Protein AF-A0A2H1VDK7-F1 (afdb_monomer_lite)

Foldseek 3Di:
DPPQVPVVVVVVVDPDLCVLCPPCNVPAQQDCLQFPPPQDFPDDDDPVVLVVCVVVVLVNLLSLLLSLVLLLLQLVLLLVVVVVPPNPCDVVNSVVSVVLSVVSVVVSVVSVVVCVVVVHDHDDDDNVNRDRDDNSCVSNSVRNSNSSVSRVVSNVVVVCVVVVD

Radius of gyration: 17.54 Å; chains: 1; bounding box: 39×30×58 Å

Organism: Spodoptera frugiperda (NCBI:txid7108)

Structure (mmCIF, N/CA/C/O backbone):
data_AF-A0A2H1VDK7-F1
#
_entry.id   AF-A0A2H1VDK7-F1
#
loop_
_atom_site.group_PDB
_atom_site.id
_atom_site.type_symbol
_atom_site.label_atom_id
_atom_site.label_alt_id
_atom_site.label_comp_id
_atom_site.label_asym_id
_atom_site.label_entity_id
_atom_site.label_seq_id
_atom_site.pdbx_PDB_ins_code
_atom_site.Cartn_x
_atom_site.Cartn_y
_atom_site.Cartn_z
_atom_site.occupancy
_atom_site.B_iso_or_equiv
_atom_site.auth_seq_id
_atom_site.auth_comp_id
_atom_site.auth_asym_id
_atom_site.auth_atom_id
_atom_site.pdbx_PDB_model_num
ATOM 1 N N . MET A 1 1 ? 20.440 -4.841 -34.357 1.00 32.19 1 MET A N 1
ATOM 2 C CA . MET A 1 1 ? 20.772 -5.422 -33.038 1.00 32.19 1 MET A CA 1
ATOM 3 C C . MET A 1 1 ? 21.593 -4.410 -32.230 1.00 32.19 1 MET A C 1
ATOM 5 O O . MET A 1 1 ? 22.768 -4.625 -32.004 1.00 32.19 1 MET A O 1
ATOM 9 N N . LEU A 1 2 ?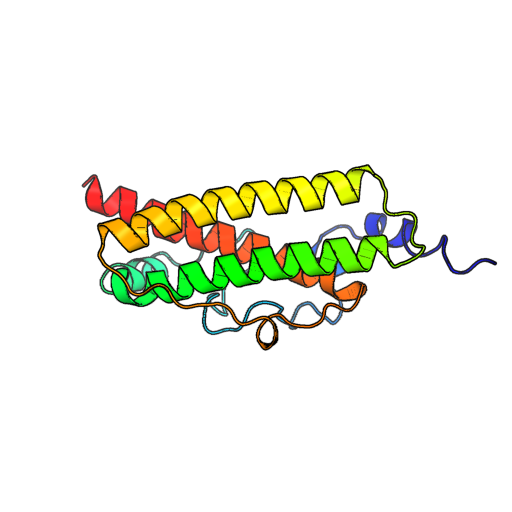 21.004 -3.256 -31.887 1.00 28.64 2 LEU A N 1
ATOM 10 C CA . LEU A 1 2 ? 21.687 -2.153 -31.173 1.00 28.64 2 LEU A CA 1
ATOM 11 C C . LEU A 1 2 ? 20.730 -1.307 -30.300 1.00 28.64 2 LEU A C 1
ATOM 13 O O . LEU A 1 2 ? 21.158 -0.339 -29.692 1.00 28.64 2 LEU A O 1
ATOM 17 N N . PHE A 1 3 ? 19.442 -1.666 -30.218 1.00 29.42 3 PHE A N 1
ATOM 18 C CA . PHE A 1 3 ? 18.418 -0.855 -29.539 1.00 29.42 3 PHE A CA 1
ATOM 19 C C . PHE A 1 3 ? 18.125 -1.276 -28.088 1.00 29.42 3 PHE A C 1
ATOM 21 O O . PHE A 1 3 ? 17.533 -0.503 -27.346 1.00 29.42 3 PHE A O 1
ATOM 28 N N . TYR A 1 4 ? 18.561 -2.465 -27.656 1.00 35.72 4 TYR A N 1
ATOM 29 C CA . TYR A 1 4 ? 18.196 -3.015 -26.339 1.00 35.72 4 TYR A CA 1
ATOM 30 C C . TYR A 1 4 ? 19.198 -2.706 -25.214 1.00 35.72 4 TYR A C 1
ATOM 32 O O . TYR A 1 4 ? 18.835 -2.766 -24.046 1.00 35.72 4 TYR A O 1
ATOM 40 N N . LEU A 1 5 ? 20.435 -2.309 -25.535 1.00 30.70 5 LEU A N 1
ATOM 41 C CA . LEU A 1 5 ? 21.441 -1.916 -24.531 1.00 30.70 5 LEU A CA 1
ATOM 42 C C . LEU A 1 5 ? 21.237 -0.490 -23.989 1.00 30.70 5 LEU A C 1
ATOM 44 O O . LEU A 1 5 ? 21.847 -0.121 -22.991 1.00 30.70 5 LEU A O 1
ATOM 48 N N . PHE A 1 6 ? 20.376 0.312 -24.623 1.00 33.44 6 PHE A N 1
ATOM 49 C CA . PHE A 1 6 ? 20.187 1.720 -24.267 1.00 33.44 6 PHE A CA 1
ATOM 50 C C . PHE A 1 6 ? 19.287 1.923 -23.035 1.00 33.44 6 PHE A C 1
ATOM 52 O O . PHE A 1 6 ? 19.412 2.940 -22.369 1.00 33.44 6 PHE A O 1
ATOM 59 N N . GLN A 1 7 ? 18.406 0.975 -22.691 1.00 43.28 7 GLN A N 1
ATOM 60 C CA . GLN A 1 7 ? 17.433 1.168 -21.600 1.00 43.28 7 GLN A CA 1
ATOM 61 C C . GLN A 1 7 ? 18.020 0.961 -20.194 1.00 43.28 7 GLN A C 1
ATOM 63 O O . GLN A 1 7 ? 17.658 1.694 -19.278 1.00 43.28 7 GLN A O 1
ATOM 68 N N . ALA A 1 8 ? 18.964 0.031 -20.011 1.00 44.00 8 ALA A N 1
ATOM 69 C CA . ALA A 1 8 ? 19.574 -0.210 -18.697 1.00 44.00 8 ALA A CA 1
ATOM 70 C C . ALA A 1 8 ? 20.495 0.945 -18.247 1.00 44.00 8 ALA A C 1
ATOM 72 O O . ALA A 1 8 ? 20.519 1.301 -17.072 1.00 44.00 8 ALA A O 1
ATOM 73 N N . TYR A 1 9 ? 21.196 1.592 -19.187 1.00 39.69 9 TYR A N 1
ATOM 74 C CA . TYR A 1 9 ? 22.045 2.758 -18.898 1.00 39.69 9 TYR A CA 1
ATOM 75 C C . TYR A 1 9 ? 21.253 4.013 -18.502 1.00 39.69 9 TYR A C 1
ATOM 77 O O . TYR A 1 9 ? 21.811 4.914 -17.880 1.00 39.69 9 TYR A O 1
ATOM 85 N N . VAL A 1 10 ? 19.962 4.079 -18.834 1.00 49.81 10 VAL A N 1
ATOM 86 C CA . VAL A 1 10 ? 19.125 5.257 -18.575 1.00 49.81 10 VAL A CA 1
ATOM 87 C C . VAL A 1 10 ? 18.619 5.287 -17.127 1.00 49.81 10 VAL A C 1
ATOM 89 O O . VAL A 1 10 ? 18.532 6.361 -16.545 1.00 49.81 10 VAL A O 1
ATOM 92 N N . LEU A 1 11 ? 18.411 4.142 -16.468 1.00 47.75 11 LEU A N 1
ATOM 93 C CA . LEU A 1 11 ? 18.006 4.108 -15.051 1.00 47.75 11 LEU A CA 1
ATOM 94 C C . LEU A 1 11 ? 19.046 4.735 -14.107 1.00 47.75 11 LEU A C 1
ATOM 96 O O . LEU A 1 11 ? 18.676 5.445 -13.179 1.00 47.75 11 LEU A O 1
ATOM 100 N N . HIS A 1 12 ? 20.339 4.540 -14.380 1.00 49.81 12 HIS A N 1
ATOM 101 C CA . HIS A 1 12 ? 21.433 5.161 -13.621 1.00 49.81 12 HIS A CA 1
ATOM 102 C C . HIS A 1 12 ? 21.745 6.603 -14.052 1.00 49.81 12 HIS A C 1
ATOM 104 O O . HIS A 1 12 ? 22.630 7.233 -13.478 1.00 49.81 12 HIS A O 1
ATOM 110 N N . SER A 1 13 ? 21.058 7.117 -15.079 1.00 59.59 13 SER A N 1
ATOM 111 C CA . SER A 1 13 ? 21.267 8.478 -15.586 1.00 59.59 13 SER A CA 1
ATOM 112 C C . SER A 1 13 ? 20.426 9.534 -14.864 1.00 59.59 13 SER A C 1
ATOM 114 O O . SER A 1 13 ? 20.672 10.726 -15.034 1.00 59.59 13 SER A O 1
ATOM 116 N N . TYR A 1 14 ? 19.472 9.101 -14.037 1.00 64.62 14 TYR A N 1
ATOM 117 C CA . TYR A 1 14 ? 18.640 9.977 -13.222 1.00 64.62 14 TYR A CA 1
ATOM 118 C C . TYR A 1 14 ? 19.248 10.172 -11.838 1.00 64.62 14 TYR A C 1
ATOM 120 O O . TYR A 1 14 ? 19.688 9.221 -11.192 1.00 64.62 14 TYR A O 1
ATOM 128 N N . SER A 1 15 ? 19.260 11.419 -11.375 1.00 66.31 15 SER A N 1
ATOM 129 C CA . SER A 1 15 ? 19.789 11.774 -10.059 1.00 66.31 15 SER A CA 1
ATOM 130 C C . SER A 1 15 ? 18.778 11.514 -8.941 1.00 66.31 15 SER A C 1
ATOM 132 O O . SER A 1 15 ? 19.162 11.356 -7.780 1.00 66.31 15 SER A O 1
ATOM 134 N N . LYS A 1 16 ? 17.489 11.438 -9.294 1.00 71.31 16 LYS A N 1
ATOM 135 C CA . LYS A 1 16 ? 16.380 11.142 -8.387 1.00 71.31 16 LYS A CA 1
ATOM 136 C C . LYS A 1 16 ? 15.328 10.270 -9.061 1.00 71.31 16 LYS A C 1
ATOM 138 O O . LYS A 1 16 ? 15.182 10.279 -10.281 1.00 71.31 16 LYS A O 1
ATOM 143 N N . PHE A 1 17 ? 14.566 9.541 -8.253 1.00 72.44 17 PHE A N 1
ATOM 144 C CA . PHE A 1 17 ? 13.514 8.657 -8.746 1.00 72.44 17 PHE A CA 1
ATOM 145 C C . PHE A 1 17 ? 12.393 9.427 -9.466 1.00 72.44 17 PHE A C 1
ATOM 147 O O . PHE A 1 17 ? 11.843 8.943 -10.448 1.00 72.44 17 PHE A O 1
ATOM 154 N N . GLU A 1 18 ? 12.094 10.653 -9.046 1.00 71.88 18 GLU A N 1
ATOM 155 C CA . GLU A 1 18 ? 11.083 11.507 -9.676 1.00 71.88 18 GLU A CA 1
ATOM 156 C C . GLU A 1 18 ? 11.446 11.848 -11.130 1.00 71.88 18 GLU A C 1
ATOM 158 O O . GLU A 1 18 ? 10.580 11.921 -11.998 1.00 71.88 18 GLU A O 1
ATOM 163 N N . GLU A 1 19 ? 12.740 11.965 -11.433 1.00 72.25 19 GLU A N 1
ATOM 164 C CA . GLU A 1 19 ? 13.223 12.254 -12.786 1.00 72.25 19 GLU A CA 1
ATOM 165 C C . GLU A 1 19 ? 13.028 11.057 -13.734 1.00 72.25 19 GLU A C 1
ATOM 167 O O . GLU A 1 19 ? 12.830 11.254 -14.934 1.00 72.25 19 GLU A O 1
ATOM 172 N N . LEU A 1 20 ? 13.004 9.829 -13.196 1.00 73.06 20 LEU A N 1
ATOM 173 C CA . LEU A 1 20 ? 12.670 8.609 -13.941 1.00 73.06 20 LEU A CA 1
ATOM 174 C C . LEU A 1 20 ? 11.189 8.580 -14.355 1.00 73.06 20 LEU A C 1
ATOM 176 O O . LEU A 1 20 ? 10.849 7.981 -15.375 1.00 73.06 20 LEU A O 1
ATOM 180 N N . LEU A 1 21 ? 10.304 9.217 -13.581 1.00 71.12 21 LEU A N 1
ATOM 181 C CA . LEU A 1 21 ? 8.870 9.262 -13.879 1.00 71.12 21 LEU A CA 1
ATOM 182 C C . LEU A 1 21 ? 8.569 10.168 -15.077 1.00 71.12 21 LEU A C 1
ATOM 184 O O . LEU A 1 21 ? 7.640 9.884 -15.835 1.00 71.12 21 LEU A O 1
ATOM 188 N N . GLY A 1 22 ? 9.354 11.237 -15.255 1.00 71.38 22 GLY A N 1
ATOM 189 C CA . GLY A 1 22 ? 9.251 12.176 -16.372 1.00 71.38 22 GLY A CA 1
ATOM 190 C C . GLY A 1 22 ? 7.799 12.599 -16.657 1.00 71.38 22 GLY A C 1
ATOM 191 O O . GLY A 1 22 ? 7.154 13.190 -15.794 1.00 71.38 22 GLY A O 1
ATOM 192 N N . PRO A 1 23 ? 7.234 12.290 -17.842 1.00 64.00 23 PRO A N 1
ATOM 193 C CA . PRO A 1 23 ? 5.870 12.691 -18.203 1.00 64.00 23 PRO A CA 1
ATOM 194 C C . PRO A 1 23 ? 4.772 11.993 -17.383 1.00 64.00 23 PRO A 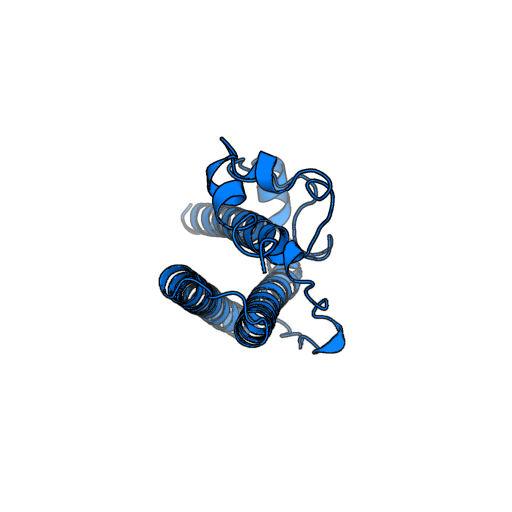C 1
ATOM 196 O O . PRO A 1 23 ? 3.625 12.439 -17.395 1.00 64.00 23 PRO A O 1
ATOM 199 N N . TRP A 1 24 ? 5.093 10.903 -16.685 1.00 65.94 24 TRP A N 1
ATOM 200 C CA . TRP A 1 24 ? 4.135 10.122 -15.903 1.00 65.94 24 TRP A CA 1
ATOM 201 C C . TRP A 1 24 ? 4.091 10.512 -14.429 1.00 65.94 24 TRP A C 1
ATOM 203 O O . TRP A 1 24 ? 3.347 9.903 -13.666 1.00 65.94 24 TRP A O 1
ATOM 213 N N . GLU A 1 25 ? 4.825 11.546 -14.017 1.00 66.12 25 GLU A N 1
ATOM 214 C CA . GLU A 1 25 ? 4.804 12.041 -12.637 1.00 66.12 25 GLU A CA 1
ATOM 215 C C . GLU A 1 25 ? 3.372 12.314 -12.136 1.00 66.12 25 GLU A C 1
ATOM 217 O O . GLU A 1 25 ? 3.047 12.003 -10.995 1.00 66.12 25 GLU A O 1
ATOM 222 N N . SER A 1 26 ? 2.488 12.788 -13.020 1.00 67.31 26 SER A N 1
ATOM 223 C CA . SER A 1 26 ? 1.068 13.048 -12.732 1.00 67.31 26 SER A CA 1
ATOM 224 C C . SER A 1 26 ? 0.118 11.878 -13.030 1.00 67.31 26 SER A C 1
ATOM 226 O O . SER A 1 26 ? -1.077 11.967 -12.748 1.00 67.31 26 SER A O 1
ATOM 228 N N . SER A 1 27 ? 0.617 10.794 -13.632 1.00 73.50 27 SER A N 1
ATOM 229 C CA . SER A 1 27 ? -0.164 9.574 -13.869 1.00 73.50 27 SER A CA 1
ATOM 230 C C . SER A 1 27 ? -0.224 8.759 -12.588 1.00 73.50 27 SER A C 1
ATOM 232 O O . SER A 1 27 ? 0.763 8.707 -11.867 1.00 73.50 27 SER A O 1
ATOM 234 N N . GLU A 1 28 ? -1.338 8.091 -12.317 1.00 73.50 28 GLU A N 1
ATOM 235 C CA . GLU A 1 28 ? -1.533 7.266 -11.120 1.00 73.50 28 GLU A CA 1
ATOM 236 C C . GLU A 1 28 ? -1.813 5.822 -11.537 1.00 73.50 28 GLU A C 1
ATOM 238 O O . GLU A 1 28 ? -2.560 5.578 -12.487 1.00 73.50 28 GLU A O 1
ATOM 243 N N . TYR A 1 29 ? -1.198 4.871 -10.838 1.00 78.06 29 TYR A N 1
ATOM 244 C CA . TYR A 1 29 ? -1.507 3.451 -10.954 1.00 78.06 29 TYR A CA 1
ATOM 245 C C . TYR A 1 29 ? -2.638 3.064 -9.994 1.00 78.06 29 TYR A C 1
ATOM 247 O O . TYR A 1 29 ? -3.577 2.371 -10.387 1.00 78.06 29 TYR A O 1
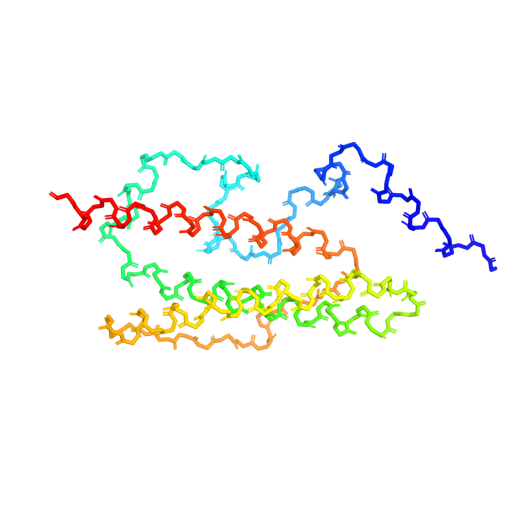ATOM 255 N N . LEU A 1 30 ? -2.569 3.519 -8.738 1.00 74.12 30 LEU A N 1
ATOM 256 C CA . LEU A 1 30 ? -3.633 3.265 -7.766 1.00 74.12 30 LEU A CA 1
ATOM 257 C C . LEU A 1 30 ? -4.802 4.240 -7.968 1.00 74.12 30 LEU A C 1
ATOM 259 O O . LEU A 1 30 ? -4.576 5.444 -8.076 1.00 74.12 30 LEU A O 1
ATOM 263 N N . PRO A 1 31 ? -6.060 3.762 -7.962 1.00 68.31 31 PRO A N 1
ATOM 264 C CA . PRO A 1 31 ? -7.220 4.642 -7.993 1.00 68.31 31 PRO A CA 1
ATOM 265 C C . PRO A 1 31 ? -7.206 5.657 -6.839 1.00 68.31 31 PRO A C 1
ATOM 267 O O . PRO A 1 31 ? -6.950 5.306 -5.683 1.00 68.31 31 PRO A O 1
ATOM 270 N N . LYS A 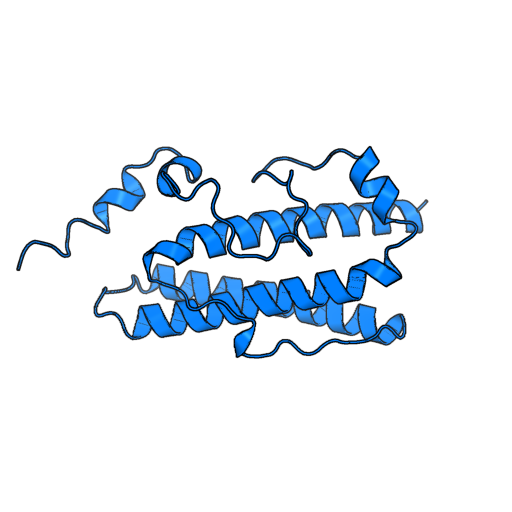1 32 ? -7.587 6.905 -7.147 1.00 63.06 32 LYS A N 1
ATOM 271 C CA . LYS A 1 32 ? -7.675 8.057 -6.215 1.00 63.06 32 LYS A CA 1
ATOM 272 C C . LYS A 1 32 ? -8.524 7.827 -4.969 1.00 63.06 32 LYS A C 1
ATOM 274 O O . LYS A 1 32 ? -8.499 8.635 -4.048 1.00 63.06 32 LYS A O 1
ATOM 279 N N . GLU A 1 33 ? -9.340 6.784 -4.975 1.00 66.19 33 GLU A N 1
ATOM 280 C CA . GLU A 1 33 ? -10.258 6.457 -3.890 1.00 66.19 33 GLU A CA 1
ATOM 281 C C . GLU A 1 33 ? -9.527 5.908 -2.658 1.00 66.19 33 GLU A C 1
ATOM 283 O O . GLU A 1 33 ? -10.076 5.966 -1.561 1.00 66.19 33 GLU A O 1
ATOM 288 N N . TRP A 1 34 ? -8.301 5.391 -2.815 1.00 68.44 34 TRP A N 1
ATOM 289 C CA . TRP A 1 34 ? -7.596 4.684 -1.738 1.00 68.44 34 TRP A CA 1
ATOM 290 C C . TRP A 1 34 ? -6.314 5.378 -1.280 1.00 68.44 34 TRP A C 1
ATOM 292 O O . TRP A 1 34 ? -5.937 5.226 -0.119 1.00 68.44 34 TRP A O 1
ATOM 302 N N . LEU A 1 35 ? -5.645 6.121 -2.167 1.00 75.50 35 LEU A N 1
ATOM 303 C CA . LEU A 1 35 ? -4.458 6.915 -1.850 1.00 75.50 35 LEU A CA 1
ATOM 304 C C . LEU A 1 35 ? -4.842 8.404 -1.775 1.00 75.50 35 LEU A C 1
ATOM 306 O O . LEU A 1 35 ? -5.439 8.916 -2.727 1.00 75.50 35 LEU A O 1
ATOM 310 N N . PRO A 1 36 ? -4.491 9.131 -0.698 1.00 77.19 36 PRO A N 1
ATOM 311 C CA . PRO A 1 36 ? -4.714 10.572 -0.634 1.00 77.19 36 PRO A CA 1
ATOM 312 C C . PRO A 1 36 ? -4.021 11.281 -1.803 1.00 77.19 36 PRO A C 1
ATOM 314 O O . PRO A 1 36 ? -2.824 11.100 -2.012 1.00 77.19 36 PRO A O 1
ATOM 317 N N . LYS A 1 37 ? -4.759 12.119 -2.543 1.00 73.12 37 LYS A N 1
ATOM 318 C CA . LYS A 1 37 ? -4.260 12.800 -3.760 1.00 73.12 37 LYS A CA 1
ATOM 319 C C . LYS A 1 37 ? -3.018 13.660 -3.525 1.00 73.12 37 LYS A C 1
ATOM 321 O O . LYS A 1 37 ? -2.258 13.914 -4.448 1.00 73.12 37 LYS A O 1
ATOM 326 N N . GLU A 1 38 ? -2.846 14.136 -2.299 1.00 76.62 38 GLU A N 1
ATOM 327 C CA . GLU A 1 38 ? -1.743 15.009 -1.899 1.00 76.62 38 GLU A CA 1
ATOM 328 C C . GLU A 1 38 ? -0.532 14.221 -1.378 1.00 76.62 38 GLU A C 1
ATOM 330 O O . GLU A 1 38 ? 0.473 14.818 -0.996 1.00 76.62 38 GLU A O 1
ATOM 335 N N . LYS A 1 39 ? -0.596 12.879 -1.345 1.00 84.56 39 LYS A N 1
ATOM 336 C CA . LYS A 1 39 ? 0.522 12.061 -0.877 1.00 84.56 39 LYS A CA 1
ATOM 337 C C . LYS A 1 39 ? 1.666 12.105 -1.889 1.00 84.56 39 LYS A C 1
ATOM 339 O O . LYS A 1 39 ? 1.603 11.500 -2.956 1.00 84.56 39 LYS A O 1
ATOM 344 N N . VAL A 1 40 ? 2.744 12.772 -1.492 1.00 84.12 40 VAL A N 1
ATOM 345 C CA . VAL A 1 40 ? 4.019 12.825 -2.217 1.00 84.12 40 VAL A CA 1
ATOM 346 C C . VAL A 1 40 ? 5.032 11.911 -1.538 1.00 84.12 40 VAL A C 1
ATOM 348 O O . VAL A 1 40 ? 5.049 11.805 -0.309 1.00 84.12 40 VAL A O 1
ATOM 351 N N . LEU A 1 41 ? 5.877 11.249 -2.327 1.00 81.81 41 LEU A N 1
ATOM 352 C CA . LEU A 1 41 ? 6.869 10.295 -1.832 1.00 81.81 41 LEU A CA 1
ATOM 353 C C . LEU A 1 41 ? 7.815 10.958 -0.823 1.00 81.81 41 LEU A C 1
ATOM 355 O O . LEU A 1 41 ? 8.221 12.106 -1.019 1.00 81.81 41 LEU A O 1
ATOM 359 N N . TYR A 1 42 ? 8.118 10.265 0.278 1.00 83.12 42 TYR A N 1
ATOM 360 C CA . TYR A 1 42 ? 8.960 10.740 1.387 1.00 83.12 42 TYR A CA 1
ATOM 361 C C . TYR A 1 42 ? 8.444 11.968 2.150 1.00 83.12 42 TYR A C 1
ATOM 363 O O . TYR A 1 42 ? 9.129 12.478 3.036 1.00 83.12 42 TYR A O 1
ATOM 371 N N . HIS A 1 43 ? 7.232 12.433 1.848 1.00 87.50 43 HIS A N 1
ATOM 372 C CA . HIS A 1 43 ? 6.584 13.517 2.573 1.00 87.50 43 HIS A CA 1
ATOM 373 C C . HIS A 1 43 ? 5.438 12.962 3.417 1.00 87.50 43 HIS A C 1
ATOM 375 O O . HIS A 1 43 ? 4.606 12.175 2.942 1.00 87.50 43 HIS A O 1
ATOM 381 N N . GLN A 1 44 ? 5.411 13.372 4.685 1.00 89.69 44 GLN A N 1
ATOM 382 C CA . GLN A 1 44 ? 4.298 13.076 5.577 1.00 89.69 44 GLN A CA 1
ATOM 383 C C . GLN A 1 44 ? 3.066 13.885 5.175 1.00 89.69 44 GLN A C 1
ATOM 385 O O . GLN A 1 44 ? 3.176 15.009 4.682 1.00 89.69 44 GLN A O 1
ATOM 390 N N . LEU A 1 45 ? 1.893 13.288 5.371 1.00 90.94 45 LEU A N 1
ATOM 391 C CA . LEU A 1 45 ? 0.640 14.016 5.248 1.00 90.94 45 LEU A CA 1
ATOM 392 C C . LEU A 1 45 ? 0.461 14.891 6.494 1.00 90.94 45 LEU A C 1
ATOM 394 O O . LEU A 1 45 ? 0.974 14.542 7.557 1.00 90.94 45 LEU A O 1
ATOM 398 N N . PRO A 1 46 ? -0.273 16.010 6.397 1.00 93.19 46 PRO A N 1
ATOM 399 C CA . PRO A 1 46 ? -0.545 16.843 7.559 1.00 93.19 46 PRO A CA 1
ATOM 400 C C . PRO A 1 46 ? -1.221 16.045 8.680 1.00 93.19 46 PRO A C 1
ATOM 402 O O . PRO A 1 46 ? -2.175 15.306 8.428 1.00 93.19 46 PRO A O 1
ATOM 405 N N . ASP A 1 47 ? -0.796 16.256 9.927 1.00 91.75 47 ASP A N 1
ATOM 406 C CA . ASP A 1 47 ? -1.403 15.599 11.094 1.00 91.75 47 ASP A CA 1
ATOM 407 C C . ASP A 1 47 ? -2.913 15.829 11.164 1.00 91.75 47 ASP A C 1
ATOM 409 O O . ASP A 1 47 ? -3.665 14.928 11.523 1.00 91.75 47 ASP A O 1
ATOM 413 N N . GLU A 1 48 ? -3.377 17.024 10.789 1.00 92.25 48 GLU A N 1
ATOM 414 C CA . GLU A 1 48 ? -4.803 17.346 10.721 1.00 92.25 48 GLU A CA 1
ATOM 415 C C . GLU A 1 48 ? -5.561 16.378 9.804 1.00 92.25 48 GLU A C 1
ATOM 417 O O . GLU A 1 48 ? -6.617 15.877 10.187 1.00 92.25 48 GLU A O 1
ATOM 422 N N . TYR A 1 49 ? -4.994 16.053 8.639 1.00 91.25 49 TYR A N 1
ATOM 423 C CA . TYR A 1 49 ? -5.580 15.088 7.715 1.00 91.25 49 TYR A CA 1
ATOM 424 C C . TYR A 1 49 ? -5.674 13.705 8.365 1.00 91.25 49 TYR A C 1
ATOM 426 O O . TYR A 1 49 ? -6.746 13.105 8.380 1.00 91.25 49 TYR A O 1
ATOM 434 N N . ILE A 1 50 ? -4.582 13.218 8.965 1.00 92.88 50 ILE A N 1
ATOM 435 C CA . ILE A 1 50 ? -4.551 11.901 9.620 1.00 92.88 50 ILE A CA 1
ATOM 436 C C . ILE A 1 50 ? -5.531 11.845 10.803 1.00 92.88 50 ILE A C 1
ATOM 438 O O . ILE A 1 50 ? -6.270 10.870 10.953 1.00 92.88 50 ILE A O 1
ATOM 442 N N . ASN A 1 51 ? -5.615 12.912 11.600 1.00 92.62 51 ASN A N 1
ATOM 443 C CA . ASN A 1 51 ? -6.543 13.025 12.725 1.00 92.62 51 ASN A CA 1
ATOM 444 C C . ASN A 1 51 ? -8.009 12.928 12.275 1.00 92.62 51 ASN A C 1
ATOM 446 O O . ASN A 1 51 ? -8.821 12.317 12.968 1.00 92.62 51 ASN A O 1
ATOM 450 N N . GLN A 1 52 ? -8.352 13.484 11.110 1.00 92.06 52 GLN A N 1
ATOM 451 C CA . GLN A 1 52 ? -9.707 13.410 10.554 1.00 92.06 52 GLN A CA 1
ATOM 452 C C . GLN A 1 52 ? -10.106 11.994 10.108 1.00 92.06 52 GLN A C 1
ATOM 454 O O . GLN A 1 52 ? -11.301 11.707 10.009 1.00 92.06 52 GLN A O 1
ATOM 459 N N . LEU A 1 53 ? -9.139 11.102 9.856 1.00 91.00 53 LEU A N 1
ATOM 460 C CA . LEU A 1 53 ? -9.408 9.712 9.473 1.00 91.00 53 LEU A CA 1
ATOM 461 C C . LEU A 1 53 ? -9.795 8.840 10.670 1.00 91.00 53 LEU A C 1
ATOM 463 O O . LEU A 1 53 ? -10.605 7.929 10.513 1.00 91.00 53 LEU A O 1
ATOM 467 N N . MET A 1 54 ? -9.238 9.114 11.855 1.00 92.25 54 MET A N 1
ATOM 468 C CA . MET A 1 54 ? -9.380 8.249 13.036 1.00 92.25 54 MET A CA 1
ATOM 469 C C . MET A 1 54 ? -10.844 7.946 13.408 1.00 92.25 54 MET A C 1
ATOM 471 O O . MET A 1 54 ? -11.160 6.773 13.607 1.00 92.25 54 MET A O 1
ATOM 475 N N . PRO A 1 55 ? -11.779 8.922 13.419 1.00 91.69 55 PRO A N 1
ATOM 476 C CA . PRO A 1 55 ? -13.182 8.650 13.742 1.00 91.69 55 PRO A CA 1
ATOM 477 C C . PRO A 1 55 ? -13.907 7.755 12.726 1.00 91.69 55 PRO A C 1
ATOM 479 O O . PRO A 1 55 ? -14.990 7.263 13.023 1.00 91.69 55 PRO A O 1
ATOM 482 N N . LYS A 1 56 ? -13.347 7.576 11.523 1.00 91.75 56 LYS A N 1
ATOM 483 C CA . LYS A 1 56 ? -13.943 6.823 10.407 1.00 91.75 56 LYS A CA 1
ATOM 484 C C . LYS A 1 56 ? -13.103 5.613 10.006 1.00 91.75 56 LYS A C 1
ATOM 486 O O . LYS A 1 56 ? -13.287 5.073 8.919 1.00 91.75 56 LYS A O 1
ATOM 491 N N . LEU A 1 57 ? -12.161 5.190 10.850 1.00 91.00 57 LEU A N 1
ATOM 492 C CA . LEU A 1 57 ? -11.189 4.159 10.494 1.00 91.00 57 LEU A CA 1
ATOM 493 C C . LEU A 1 57 ? -11.861 2.868 10.004 1.00 91.00 57 LEU A C 1
ATOM 495 O O . LEU A 1 57 ? -11.478 2.347 8.962 1.00 91.00 57 LEU A O 1
ATOM 499 N N . ASP A 1 58 ? -12.908 2.403 10.686 1.00 93.00 58 ASP A N 1
ATOM 500 C CA . ASP A 1 58 ? -13.640 1.183 10.313 1.00 93.00 58 ASP A CA 1
ATOM 501 C C . ASP A 1 58 ? -14.336 1.285 8.945 1.00 93.00 58 ASP A C 1
ATOM 503 O O . ASP A 1 58 ? -14.472 0.283 8.243 1.00 93.00 58 ASP A O 1
ATOM 507 N N . GLU A 1 59 ? -14.728 2.491 8.525 1.00 91.75 59 GLU A N 1
ATOM 508 C CA . GLU A 1 59 ? -15.284 2.746 7.189 1.00 91.75 59 GLU A CA 1
ATOM 509 C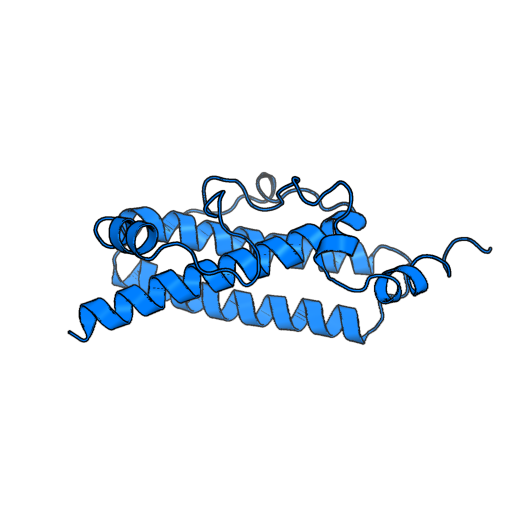 C . GLU A 1 59 ? -14.190 2.729 6.110 1.00 91.75 59 GLU A C 1
ATOM 511 O O . GLU A 1 59 ? -14.439 2.336 4.969 1.00 91.75 59 GLU A O 1
ATOM 516 N N . LEU A 1 60 ? -12.970 3.138 6.468 1.00 90.75 60 LEU A N 1
ATOM 517 C CA . LEU A 1 60 ? -11.832 3.279 5.557 1.00 90.75 60 LEU A CA 1
ATOM 518 C C . LEU A 1 60 ? -11.032 1.979 5.387 1.00 90.75 60 LEU A C 1
ATOM 520 O O . LEU A 1 60 ? -10.527 1.707 4.295 1.00 90.75 60 LEU A O 1
ATOM 524 N N . LEU A 1 61 ? -10.936 1.159 6.437 1.00 92.06 61 LEU A N 1
ATOM 525 C CA . LEU A 1 61 ? -10.178 -0.098 6.464 1.00 92.06 61 LEU A CA 1
ATOM 526 C C . LEU A 1 61 ? -10.514 -1.062 5.306 1.00 92.06 61 LEU A C 1
ATOM 528 O O . LEU A 1 61 ? -9.570 -1.580 4.702 1.00 92.06 61 LEU A O 1
ATOM 532 N N . PRO A 1 62 ? -11.788 -1.284 4.911 1.00 92.12 62 PRO A N 1
ATOM 533 C CA . PRO A 1 62 ? -12.107 -2.093 3.734 1.00 92.12 62 PRO A CA 1
ATOM 534 C C . PRO A 1 62 ? -11.462 -1.575 2.441 1.00 92.12 62 PRO A C 1
ATOM 536 O O . PRO A 1 62 ? -10.921 -2.361 1.657 1.00 92.12 62 PRO A O 1
ATOM 539 N N . GLY A 1 63 ? -11.495 -0.256 2.226 1.00 89.81 63 GLY A N 1
ATOM 540 C CA . GLY A 1 63 ? -10.875 0.391 1.069 1.00 89.81 63 GLY A CA 1
ATOM 541 C C . GLY A 1 63 ? -9.354 0.291 1.119 1.00 89.81 63 GLY A C 1
ATOM 542 O O . GLY A 1 63 ? -8.726 -0.071 0.125 1.00 89.81 63 GLY A O 1
ATOM 543 N N . MET A 1 64 ? -8.769 0.502 2.303 1.00 91.25 64 MET A N 1
ATOM 544 C CA . MET A 1 64 ? -7.333 0.336 2.529 1.00 91.25 64 MET A CA 1
ATOM 545 C C . MET A 1 64 ? -6.859 -1.091 2.215 1.00 91.25 64 MET A C 1
ATOM 547 O O . MET A 1 64 ? -5.860 -1.318 1.530 1.00 91.25 64 MET A O 1
ATOM 551 N N . TYR A 1 65 ? -7.637 -2.077 2.660 1.00 92.06 65 TYR A N 1
ATOM 552 C CA . TYR A 1 65 ? -7.377 -3.483 2.394 1.00 92.06 65 TYR A CA 1
ATOM 553 C C . TYR A 1 65 ? -7.458 -3.813 0.897 1.00 92.06 65 TYR A C 1
ATOM 555 O O . TYR A 1 65 ? -6.605 -4.529 0.367 1.00 92.06 65 TYR A O 1
ATOM 563 N N . LYS A 1 66 ? -8.456 -3.271 0.187 1.00 90.56 66 LYS A N 1
ATOM 564 C CA . LYS A 1 66 ? -8.594 -3.447 -1.266 1.00 90.56 66 LYS A CA 1
ATOM 565 C C . LYS A 1 66 ? -7.446 -2.783 -2.039 1.00 90.56 66 LYS A C 1
ATOM 567 O O . LYS A 1 66 ? -6.949 -3.384 -2.991 1.00 90.56 66 LYS A O 1
ATOM 572 N N . GLY A 1 67 ? -6.964 -1.620 -1.596 1.00 90.00 67 GLY A N 1
ATOM 573 C CA . GLY A 1 67 ? -5.785 -0.962 -2.167 1.00 90.00 67 GLY A CA 1
ATOM 574 C C . GLY A 1 67 ? -4.512 -1.804 -2.045 1.00 90.00 67 GLY A C 1
ATOM 575 O O . GLY A 1 67 ? -3.794 -1.973 -3.030 1.00 90.00 67 GLY A O 1
ATOM 576 N N . LEU A 1 68 ? -4.279 -2.453 -0.898 1.00 91.69 68 LEU A N 1
ATOM 577 C CA . LEU A 1 68 ? -3.176 -3.415 -0.760 1.00 91.69 68 LEU A CA 1
ATOM 578 C C . LEU A 1 68 ? -3.318 -4.611 -1.715 1.00 91.69 68 LEU A C 1
ATOM 580 O O . LEU A 1 68 ? -2.329 -5.038 -2.314 1.00 91.69 68 LEU A O 1
ATOM 584 N N . LYS A 1 69 ? -4.536 -5.140 -1.913 1.00 91.56 69 LYS A N 1
ATOM 585 C CA . LYS A 1 69 ? -4.769 -6.200 -2.914 1.00 91.56 69 LYS A CA 1
ATOM 586 C C . LYS A 1 69 ? -4.408 -5.726 -4.322 1.00 91.56 69 LYS A C 1
ATOM 588 O O . LYS A 1 69 ? -3.825 -6.502 -5.073 1.00 91.56 69 LYS A O 1
ATOM 593 N N . MET A 1 70 ? -4.724 -4.474 -4.665 1.00 90.44 70 MET A N 1
ATOM 594 C CA . MET A 1 70 ? -4.401 -3.879 -5.967 1.00 90.44 70 MET A CA 1
ATOM 595 C C . MET A 1 70 ? -2.890 -3.793 -6.199 1.00 90.44 70 MET A C 1
ATOM 597 O O . MET A 1 70 ? -2.414 -4.125 -7.284 1.00 90.44 70 MET A O 1
ATOM 601 N N . ILE A 1 71 ? -2.132 -3.401 -5.171 1.00 90.69 71 ILE A N 1
ATOM 602 C CA . ILE A 1 71 ? -0.665 -3.377 -5.215 1.00 90.69 71 ILE A CA 1
ATOM 603 C C . ILE A 1 71 ? -0.118 -4.786 -5.447 1.00 90.69 71 ILE A C 1
ATOM 605 O O . ILE A 1 71 ? 0.672 -4.996 -6.363 1.00 90.69 71 ILE A O 1
ATOM 609 N N . VAL A 1 72 ? -0.562 -5.770 -4.655 1.00 91.06 72 VAL A N 1
ATOM 610 C CA . VAL A 1 72 ? -0.104 -7.163 -4.792 1.00 91.06 72 VAL A CA 1
ATOM 611 C C . VAL A 1 72 ? -0.451 -7.729 -6.170 1.00 91.06 72 VAL A C 1
ATOM 613 O O . VAL A 1 72 ? 0.388 -8.379 -6.789 1.00 91.06 72 VAL A O 1
ATOM 616 N N . GLY A 1 73 ? -1.667 -7.476 -6.662 1.00 90.06 73 GLY A N 1
ATOM 617 C CA . GLY A 1 73 ? -2.100 -7.882 -7.998 1.00 90.06 73 GLY A CA 1
ATOM 618 C C . GLY A 1 73 ? -1.271 -7.231 -9.106 1.00 90.06 73 GLY A C 1
ATOM 619 O O . GLY A 1 73 ? -0.853 -7.913 -10.039 1.00 90.06 73 GLY A O 1
ATOM 620 N N . GLY A 1 74 ? -0.960 -5.941 -8.957 1.00 88.38 74 GLY A N 1
ATOM 621 C CA . GLY A 1 74 ? -0.089 -5.195 -9.864 1.00 88.38 74 GLY A CA 1
ATOM 622 C C . GLY A 1 74 ? 1.332 -5.734 -9.910 1.00 88.38 74 GLY A C 1
ATOM 623 O O . GLY A 1 74 ? 1.850 -6.001 -10.987 1.00 88.38 74 GLY A O 1
ATOM 624 N N . LEU A 1 75 ? 1.954 -5.955 -8.748 1.00 88.06 75 LEU A N 1
ATOM 625 C CA . LEU A 1 75 ? 3.305 -6.520 -8.659 1.00 88.06 75 LEU A CA 1
ATOM 626 C C . LEU A 1 75 ? 3.370 -7.921 -9.276 1.00 88.06 75 LEU A C 1
ATOM 628 O O . LEU A 1 75 ? 4.345 -8.243 -9.953 1.00 88.06 75 LEU A O 1
ATOM 632 N N . ASN A 1 76 ? 2.318 -8.725 -9.096 1.00 88.00 76 ASN A N 1
ATOM 633 C CA . ASN A 1 76 ? 2.216 -10.042 -9.717 1.00 88.00 76 ASN A CA 1
ATOM 634 C C . ASN A 1 76 ? 2.142 -9.943 -11.250 1.00 88.00 76 ASN A C 1
ATOM 636 O O . ASN A 1 76 ? 2.986 -10.529 -11.924 1.00 88.00 76 ASN A O 1
ATOM 640 N N . LYS A 1 77 ? 1.209 -9.143 -11.798 1.00 85.88 77 LYS A N 1
ATOM 641 C CA . LYS A 1 77 ? 1.110 -8.904 -13.252 1.00 85.88 77 LYS A CA 1
ATOM 642 C C . LYS A 1 77 ? 2.419 -8.347 -13.823 1.00 85.88 77 LYS A C 1
ATOM 644 O O . LYS A 1 77 ? 2.886 -8.805 -14.858 1.00 85.88 77 LYS A O 1
ATOM 649 N N . PHE A 1 78 ? 3.049 -7.395 -13.133 1.00 83.75 78 PHE A N 1
ATOM 650 C CA . PHE A 1 78 ? 4.320 -6.814 -13.569 1.00 83.75 78 PHE A CA 1
ATOM 651 C C . PHE A 1 78 ? 5.441 -7.855 -13.636 1.00 83.75 78 PHE A C 1
ATOM 653 O O . PHE A 1 78 ? 6.217 -7.871 -14.586 1.00 83.75 78 PHE A O 1
ATOM 660 N N . SER A 1 79 ? 5.524 -8.742 -12.641 1.00 82.06 79 SER A N 1
ATOM 661 C CA . SER A 1 79 ? 6.516 -9.822 -12.605 1.00 82.06 79 SER A CA 1
ATOM 662 C C . SER A 1 79 ? 6.328 -10.826 -13.752 1.00 82.06 79 SER A C 1
ATOM 664 O O . SER A 1 79 ? 7.309 -11.289 -14.347 1.00 82.06 79 SER A O 1
ATOM 666 N N . GLU A 1 80 ? 5.075 -11.134 -14.092 1.00 81.88 80 GLU A N 1
ATOM 667 C CA . GLU A 1 80 ? 4.716 -11.986 -15.230 1.00 81.88 80 GLU A CA 1
ATOM 668 C C . GLU A 1 80 ? 5.095 -11.324 -16.565 1.00 81.88 80 GLU A C 1
ATOM 670 O O . GLU A 1 80 ? 5.794 -11.937 -17.372 1.00 81.88 80 GLU A O 1
ATOM 675 N N . GLU A 1 81 ? 4.734 -10.053 -16.765 1.00 78.81 81 GLU A N 1
ATOM 676 C CA . GLU A 1 81 ? 5.094 -9.270 -17.958 1.00 78.81 81 GLU A CA 1
ATOM 677 C C . GLU A 1 81 ? 6.612 -9.172 -18.155 1.00 78.81 81 GLU A C 1
ATOM 679 O O . GLU A 1 81 ? 7.127 -9.429 -19.245 1.00 78.81 81 GLU A O 1
ATOM 684 N N . LEU A 1 82 ? 7.354 -8.885 -17.082 1.00 74.12 82 LEU A N 1
ATOM 685 C CA . LEU A 1 82 ? 8.815 -8.852 -17.109 1.00 74.12 82 LEU A CA 1
ATOM 686 C C . LEU A 1 82 ? 9.420 -10.192 -17.539 1.00 74.12 82 LEU A C 1
ATOM 688 O O . LEU A 1 82 ? 10.378 -10.205 -18.308 1.00 74.12 82 LEU A O 1
ATOM 692 N N . SER A 1 83 ? 8.845 -11.308 -17.085 1.00 71.62 83 SER A N 1
ATOM 693 C CA . SER A 1 83 ? 9.297 -12.653 -17.460 1.00 71.62 83 SER A CA 1
ATOM 694 C C . SER A 1 83 ? 8.995 -12.994 -18.927 1.00 71.62 83 SER A C 1
ATOM 696 O O . SER A 1 83 ? 9.694 -13.821 -19.512 1.00 71.62 83 SER A O 1
ATOM 698 N N . ASN A 1 84 ? 7.977 -12.362 -19.522 1.00 70.38 84 ASN A N 1
ATOM 699 C CA . ASN A 1 84 ? 7.567 -12.563 -20.915 1.00 70.38 84 ASN A CA 1
ATOM 700 C C . ASN A 1 84 ? 8.312 -11.649 -21.897 1.00 70.38 84 ASN A C 1
ATOM 702 O O . ASN A 1 84 ? 8.456 -11.974 -23.079 1.00 70.38 84 ASN A O 1
ATOM 706 N N . THR A 1 85 ? 8.802 -10.500 -21.434 1.00 63.38 85 THR A N 1
ATOM 707 C CA . THR A 1 85 ? 9.662 -9.638 -22.240 1.00 63.38 85 THR A CA 1
ATOM 708 C C . THR A 1 85 ? 11.083 -10.203 -22.253 1.00 63.38 85 THR A C 1
ATOM 710 O O . THR A 1 85 ? 11.684 -10.371 -21.204 1.00 63.38 85 THR A O 1
ATOM 713 N N . ASN A 1 86 ? 11.682 -10.429 -23.431 1.00 53.34 86 ASN A N 1
ATOM 714 C CA . ASN A 1 86 ? 13.102 -10.816 -23.605 1.00 53.34 86 ASN A CA 1
ATOM 715 C C . ASN A 1 86 ? 14.117 -9.772 -23.071 1.00 53.34 86 ASN A C 1
ATOM 717 O O . ASN A 1 86 ? 15.301 -9.801 -23.417 1.00 53.34 86 ASN A O 1
ATOM 721 N N . ILE A 1 87 ? 13.663 -8.808 -22.270 1.00 55.94 87 ILE A N 1
ATOM 722 C CA . ILE A 1 87 ? 14.517 -8.002 -21.417 1.00 55.94 87 ILE A CA 1
ATOM 723 C C . ILE A 1 87 ? 15.142 -9.006 -20.455 1.00 55.94 87 ILE A C 1
ATOM 725 O O . ILE A 1 87 ? 14.434 -9.668 -19.707 1.00 55.94 87 ILE A O 1
ATOM 729 N N . SER A 1 88 ? 16.464 -9.154 -20.505 1.00 52.53 88 SER A N 1
ATOM 730 C CA . SER A 1 88 ? 17.219 -9.822 -19.447 1.00 52.53 88 SER A CA 1
ATOM 731 C C . SER A 1 88 ? 16.942 -9.058 -18.156 1.00 52.53 88 SER A C 1
ATOM 733 O O . SER A 1 88 ? 17.678 -8.132 -17.820 1.00 52.53 88 SER A O 1
ATOM 735 N N . THR A 1 89 ? 15.842 -9.369 -17.473 1.00 57.28 89 THR A N 1
ATOM 736 C CA . THR A 1 89 ? 15.574 -8.840 -16.149 1.00 57.28 89 THR A CA 1
ATOM 737 C C . THR A 1 89 ? 16.724 -9.310 -15.299 1.00 57.28 89 THR A C 1
ATOM 739 O O . THR A 1 89 ? 16.890 -10.515 -15.112 1.00 57.28 89 THR A O 1
ATOM 742 N N . ASP A 1 90 ? 17.541 -8.358 -14.863 1.00 66.81 90 ASP A N 1
ATOM 743 C CA . ASP A 1 90 ? 18.546 -8.581 -13.841 1.00 66.81 90 ASP A CA 1
ATOM 744 C C . ASP A 1 90 ? 17.914 -9.462 -12.752 1.00 66.81 90 ASP A C 1
ATOM 746 O O . ASP A 1 90 ? 16.839 -9.133 -12.234 1.00 66.81 90 ASP A O 1
ATOM 750 N N . GLU A 1 91 ? 18.521 -10.617 -12.463 1.00 72.31 91 GLU A N 1
ATOM 751 C CA . GLU A 1 91 ? 18.020 -11.545 -11.444 1.00 72.31 91 GLU A CA 1
ATOM 752 C C . GLU A 1 91 ? 17.787 -10.814 -10.114 1.00 72.31 91 GLU A C 1
ATOM 754 O O . GLU A 1 91 ? 16.830 -11.119 -9.399 1.00 72.31 91 GLU A O 1
ATOM 759 N N . SER A 1 92 ? 18.591 -9.779 -9.840 1.00 76.06 92 SER A N 1
ATOM 760 C CA . SER A 1 92 ? 18.425 -8.867 -8.711 1.00 76.06 92 SER A CA 1
ATOM 761 C C . SER A 1 92 ? 17.088 -8.123 -8.746 1.00 76.06 92 SER A C 1
ATOM 763 O O . SER A 1 92 ? 16.350 -8.133 -7.762 1.00 76.06 92 SER A O 1
ATOM 765 N N . LEU A 1 93 ? 16.708 -7.531 -9.884 1.00 74.94 93 LEU A N 1
ATOM 766 C CA . LEU A 1 93 ? 15.433 -6.820 -10.023 1.00 74.94 93 LEU A CA 1
ATOM 767 C C . LEU A 1 93 ? 14.245 -7.768 -9.831 1.00 74.94 93 LEU A C 1
ATOM 769 O O . LEU A 1 93 ? 13.302 -7.440 -9.110 1.00 74.94 93 LEU A O 1
ATOM 773 N N . LYS A 1 94 ? 14.304 -8.965 -10.426 1.00 76.75 94 LYS A N 1
ATOM 774 C CA . LYS A 1 94 ? 13.262 -9.986 -10.257 1.00 76.75 94 LYS A CA 1
ATOM 775 C C . LYS A 1 94 ? 13.145 -10.432 -8.798 1.00 76.75 94 LYS A C 1
ATOM 777 O O . LYS A 1 94 ? 12.032 -10.530 -8.276 1.00 76.75 94 LYS A O 1
ATOM 782 N N . SER A 1 95 ? 14.279 -10.673 -8.141 1.00 81.62 95 SER A N 1
ATOM 783 C CA . SER A 1 95 ? 14.337 -11.022 -6.721 1.00 81.62 95 SER A CA 1
ATOM 784 C C . SER A 1 95 ? 13.742 -9.913 -5.852 1.00 81.62 95 SER A C 1
ATOM 786 O O . SER A 1 95 ? 12.909 -10.195 -4.995 1.00 81.62 95 SER A O 1
ATOM 788 N N . ASN A 1 96 ? 14.087 -8.651 -6.116 1.00 82.56 96 ASN A N 1
ATOM 789 C CA . ASN A 1 96 ? 13.587 -7.504 -5.358 1.00 82.56 96 ASN A CA 1
ATOM 790 C C . ASN A 1 96 ? 12.073 -7.329 -5.515 1.00 82.56 96 ASN A C 1
ATOM 792 O O . ASN A 1 96 ? 11.379 -7.189 -4.515 1.00 82.56 96 ASN A O 1
ATOM 796 N N . ILE A 1 97 ? 11.536 -7.418 -6.739 1.00 81.56 97 ILE A N 1
ATOM 797 C CA . ILE A 1 97 ? 10.081 -7.351 -6.977 1.00 81.56 97 ILE A CA 1
ATOM 798 C C . ILE A 1 97 ? 9.363 -8.494 -6.254 1.00 81.56 97 ILE A C 1
ATOM 800 O O . ILE A 1 97 ? 8.329 -8.279 -5.620 1.00 81.56 97 ILE A O 1
ATOM 804 N N . THR A 1 98 ? 9.922 -9.705 -6.322 1.00 82.94 98 THR A N 1
ATOM 805 C CA . THR A 1 98 ? 9.358 -10.884 -5.652 1.00 82.94 98 THR A CA 1
ATOM 806 C C . THR A 1 98 ? 9.335 -10.687 -4.139 1.00 82.94 98 THR A C 1
ATOM 808 O O . THR A 1 98 ? 8.300 -10.907 -3.509 1.00 82.94 98 THR A O 1
ATOM 811 N N . GLN A 1 99 ? 10.438 -10.210 -3.559 1.00 86.25 99 GLN A N 1
ATOM 812 C CA . GLN A 1 99 ? 10.527 -9.924 -2.131 1.00 86.25 99 GLN A CA 1
ATOM 813 C C . GLN A 1 99 ? 9.544 -8.823 -1.716 1.00 86.25 99 GLN A C 1
ATOM 815 O O . GLN A 1 99 ? 8.763 -9.033 -0.795 1.00 86.25 99 GLN A O 1
ATOM 820 N N . SER A 1 100 ? 9.487 -7.702 -2.443 1.00 86.00 100 SER A N 1
ATOM 821 C CA . SER A 1 100 ? 8.526 -6.628 -2.164 1.00 86.00 100 SER A CA 1
ATOM 822 C C . SER A 1 100 ? 7.080 -7.120 -2.222 1.00 86.00 100 SER A C 1
ATOM 824 O O . SER A 1 100 ? 6.271 -6.768 -1.368 1.00 86.00 100 SER A O 1
ATOM 826 N N . MET A 1 101 ? 6.736 -7.982 -3.183 1.00 87.19 101 MET A N 1
ATOM 827 C CA . MET A 1 101 ? 5.410 -8.601 -3.238 1.00 87.19 101 MET A CA 1
ATOM 828 C C . MET A 1 101 ? 5.129 -9.466 -2.000 1.00 87.19 101 MET A C 1
ATOM 830 O O . MET A 1 101 ? 4.010 -9.437 -1.484 1.00 87.19 101 MET A O 1
ATOM 834 N N . HIS A 1 102 ? 6.109 -10.234 -1.514 1.00 88.88 102 HIS A N 1
ATOM 835 C CA . HIS A 1 102 ? 5.969 -11.009 -0.279 1.00 88.88 102 HIS A CA 1
ATOM 836 C C . HIS A 1 102 ? 5.776 -10.114 0.948 1.00 88.88 102 HIS A C 1
ATOM 838 O O . HIS A 1 102 ? 4.887 -10.389 1.755 1.00 88.88 102 HIS A O 1
ATOM 844 N N . ASP A 1 103 ? 6.530 -9.022 1.049 1.00 89.88 103 ASP A N 1
ATOM 845 C CA . ASP A 1 103 ? 6.437 -8.083 2.167 1.00 89.88 103 ASP A CA 1
ATOM 846 C C . ASP A 1 103 ? 5.068 -7.384 2.190 1.00 89.88 103 ASP A C 1
ATOM 848 O O . ASP A 1 103 ? 4.390 -7.356 3.218 1.00 89.88 103 ASP A O 1
ATOM 852 N N . VAL A 1 104 ? 4.585 -6.909 1.035 1.00 90.12 104 VAL A N 1
ATOM 853 C CA . VAL A 1 104 ? 3.244 -6.310 0.925 1.00 90.12 104 VAL A CA 1
ATOM 854 C C . VAL A 1 104 ? 2.154 -7.347 1.228 1.00 90.12 104 VAL A C 1
ATOM 856 O O . VAL A 1 104 ? 1.169 -7.027 1.894 1.00 90.12 104 VAL A O 1
ATOM 859 N N . ARG A 1 105 ? 2.321 -8.609 0.802 1.00 90.31 105 ARG A N 1
ATOM 860 C CA . ARG A 1 105 ? 1.401 -9.702 1.170 1.00 90.31 105 ARG A CA 1
ATOM 861 C C . ARG A 1 105 ? 1.376 -9.952 2.677 1.00 90.31 105 ARG A C 1
ATOM 863 O O . ARG A 1 105 ? 0.304 -10.229 3.204 1.00 90.31 105 ARG A O 1
ATOM 870 N N . ALA A 1 106 ? 2.501 -9.830 3.375 1.00 92.25 106 ALA A N 1
ATOM 871 C CA . ALA A 1 106 ? 2.523 -9.951 4.831 1.00 92.25 106 ALA A CA 1
ATOM 872 C C . ALA A 1 106 ? 1.698 -8.837 5.498 1.00 92.25 106 ALA A C 1
ATOM 874 O O . ALA A 1 106 ? 0.868 -9.123 6.360 1.00 92.25 106 ALA A O 1
ATOM 875 N N . VAL A 1 107 ? 1.834 -7.587 5.036 1.00 92.19 107 VAL A N 1
ATOM 876 C CA . VAL A 1 107 ? 0.986 -6.465 5.491 1.00 92.19 107 VAL A CA 1
ATOM 877 C C . VAL A 1 107 ? -0.494 -6.733 5.201 1.00 92.19 107 VAL A C 1
ATOM 879 O O . VAL A 1 107 ? -1.350 -6.518 6.059 1.00 92.19 107 VAL A O 1
ATOM 882 N N . LEU A 1 108 ? -0.802 -7.262 4.015 1.00 92.38 108 LEU A N 1
ATOM 883 C CA . LEU A 1 108 ? -2.156 -7.658 3.631 1.00 92.38 108 LEU A CA 1
ATOM 884 C C . LEU A 1 108 ? -2.735 -8.727 4.579 1.00 92.38 108 LEU A C 1
ATOM 886 O O . LEU A 1 108 ? -3.919 -8.666 4.906 1.00 92.38 108 LEU A O 1
ATOM 890 N N . CYS A 1 109 ? -1.928 -9.680 5.052 1.00 93.44 109 CYS A N 1
ATOM 891 C CA . CYS A 1 109 ? -2.362 -10.666 6.047 1.00 93.44 109 CYS A CA 1
ATOM 892 C C . CYS A 1 109 ? -2.716 -10.012 7.390 1.00 93.44 109 CYS A C 1
ATOM 894 O O . CYS A 1 109 ? -3.776 -10.308 7.933 1.00 93.44 109 CYS A O 1
ATOM 896 N N . TYR A 1 110 ? -1.916 -9.062 7.882 1.00 93.19 110 TYR A N 1
ATOM 897 C CA . TYR A 1 110 ? -2.266 -8.329 9.107 1.00 93.19 110 TYR A CA 1
ATOM 898 C C . TYR A 1 110 ? -3.566 -7.538 8.958 1.00 93.19 110 TYR A C 1
ATOM 900 O O . TYR A 1 110 ? -4.412 -7.541 9.850 1.00 93.19 110 TYR A O 1
ATOM 908 N N . PHE A 1 111 ? -3.774 -6.910 7.800 1.00 93.44 111 PHE A N 1
ATOM 909 C CA . PHE A 1 111 ? -5.051 -6.276 7.494 1.00 93.44 111 PHE A CA 1
ATOM 910 C C . PHE A 1 111 ? -6.204 -7.271 7.506 1.00 93.44 111 PHE A C 1
ATOM 912 O O . PHE A 1 111 ? -7.251 -6.971 8.068 1.00 93.44 111 PHE A O 1
ATOM 919 N N . ASN A 1 112 ? -6.029 -8.450 6.909 1.00 93.81 112 ASN A N 1
ATOM 920 C CA . ASN A 1 112 ? -7.049 -9.491 6.935 1.00 93.81 112 ASN A CA 1
ATOM 921 C C . ASN A 1 112 ? -7.465 -9.817 8.376 1.00 93.81 112 ASN A C 1
ATOM 923 O O . ASN A 1 112 ? -8.660 -9.907 8.650 1.00 93.81 112 ASN A O 1
ATOM 927 N N . ASP A 1 113 ? -6.511 -9.930 9.295 1.00 94.62 113 ASP A N 1
ATOM 928 C CA . ASP A 1 113 ? -6.798 -10.201 10.703 1.00 94.62 113 ASP A CA 1
ATOM 929 C C . ASP A 1 113 ? -7.559 -9.041 11.360 1.00 94.62 113 ASP A C 1
ATOM 931 O O . ASP A 1 113 ? -8.577 -9.271 12.015 1.00 94.62 113 ASP A O 1
ATOM 935 N N . ILE A 1 114 ? -7.151 -7.790 11.109 1.00 93.00 114 ILE A N 1
ATOM 936 C CA . ILE A 1 114 ? -7.863 -6.587 11.581 1.00 9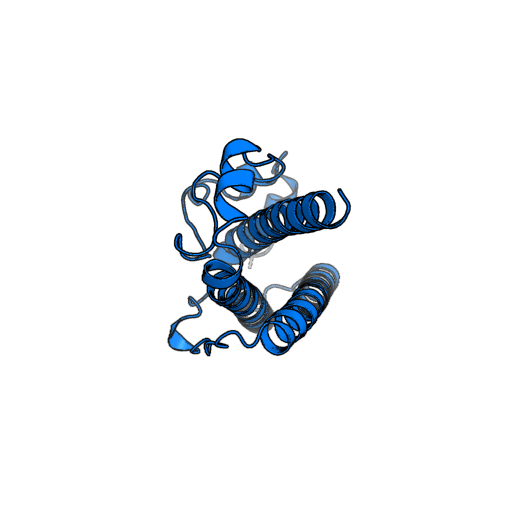3.00 114 ILE A CA 1
ATOM 937 C C . ILE A 1 114 ? -9.314 -6.582 11.084 1.00 93.00 114 ILE A C 1
ATOM 939 O O . ILE A 1 114 ? -10.235 -6.353 11.870 1.00 93.00 114 ILE A O 1
ATOM 943 N N . MET A 1 115 ? -9.528 -6.868 9.796 1.00 94.88 115 MET A N 1
ATOM 944 C CA . MET A 1 115 ? -10.859 -6.923 9.190 1.00 94.88 115 MET A CA 1
ATOM 945 C C . MET A 1 115 ? -11.744 -7.972 9.870 1.00 94.88 115 MET A C 1
ATOM 947 O O . MET A 1 115 ? -12.909 -7.695 10.148 1.00 94.88 115 MET A O 1
ATOM 951 N N . HIS A 1 116 ? -11.200 -9.155 10.173 1.00 95.00 116 HIS A N 1
ATOM 952 C CA . HIS A 1 116 ? -11.941 -10.212 10.864 1.00 95.00 116 HIS A CA 1
ATOM 953 C C . HIS A 1 116 ? -12.252 -9.842 12.317 1.00 95.00 116 HIS A C 1
ATOM 955 O O . HIS A 1 116 ? -13.396 -9.986 12.746 1.00 95.00 116 HIS A O 1
ATOM 961 N N . VAL A 1 117 ? -11.269 -9.333 13.066 1.00 95.19 117 VAL A N 1
ATOM 962 C CA . VAL A 1 117 ? -11.437 -8.946 14.478 1.00 95.19 117 VAL A CA 1
ATOM 963 C C . VAL A 1 117 ? -12.477 -7.837 14.634 1.00 95.19 117 VAL A C 1
ATOM 965 O O . VAL A 1 117 ? -13.288 -7.880 15.556 1.00 95.19 117 VAL A O 1
ATOM 968 N N . ARG A 1 118 ? -12.496 -6.870 13.712 1.00 93.62 118 ARG A N 1
ATOM 969 C CA . ARG A 1 118 ? -13.456 -5.757 13.705 1.00 93.62 118 ARG A CA 1
ATOM 970 C C . ARG A 1 118 ? -14.782 -6.090 13.000 1.00 93.62 118 ARG A C 1
ATOM 972 O O . ARG A 1 118 ? -15.647 -5.227 12.902 1.00 93.62 118 ARG A O 1
ATOM 979 N N . ASN A 1 119 ? -14.966 -7.329 12.525 1.00 95.94 119 ASN A N 1
ATOM 980 C CA . ASN A 1 119 ? -16.151 -7.785 11.784 1.00 95.94 119 ASN A CA 1
ATOM 981 C C . ASN A 1 119 ? -16.504 -6.888 10.574 1.00 95.94 119 ASN A C 1
ATOM 983 O O . ASN A 1 119 ? -17.664 -6.547 10.332 1.00 95.94 119 ASN A O 1
ATOM 987 N N . LEU A 1 120 ? -15.483 -6.484 9.818 1.00 95.88 120 LEU A N 1
ATOM 988 C CA . LEU A 1 120 ? -15.611 -5.591 8.671 1.00 95.88 120 LEU A CA 1
ATOM 989 C C . LEU A 1 120 ? -15.782 -6.376 7.364 1.00 95.88 120 LEU A C 1
ATOM 991 O O . LEU A 1 120 ? -15.264 -7.480 7.184 1.00 95.88 120 LEU A O 1
ATOM 995 N N . LYS A 1 121 ? -16.492 -5.778 6.402 1.00 92.62 121 LYS A N 1
ATOM 996 C CA . LYS A 1 121 ? -16.721 -6.385 5.084 1.00 92.62 121 LYS A CA 1
ATOM 997 C C . LYS A 1 121 ? -15.407 -6.505 4.309 1.00 92.62 121 LYS A C 1
ATOM 999 O O . LYS A 1 121 ? -14.748 -5.508 4.029 1.00 92.62 121 LYS A O 1
ATOM 1004 N N . ILE A 1 122 ? -15.086 -7.718 3.863 1.00 91.38 122 ILE A N 1
ATOM 1005 C CA . ILE A 1 122 ? -13.964 -7.969 2.956 1.00 91.38 122 ILE A CA 1
ATOM 1006 C C . ILE A 1 122 ? -14.457 -7.955 1.512 1.00 91.38 122 ILE A C 1
ATOM 1008 O O . ILE A 1 122 ? -15.132 -8.876 1.049 1.00 91.38 122 ILE A O 1
ATOM 1012 N N . GLU A 1 123 ? -14.083 -6.916 0.775 1.00 87.69 123 GLU A N 1
ATOM 1013 C CA . GLU A 1 123 ? -14.368 -6.845 -0.653 1.00 87.69 123 GLU A CA 1
ATOM 1014 C C . GLU A 1 123 ? -13.385 -7.694 -1.465 1.00 87.69 123 GLU A C 1
ATOM 1016 O O . GLU A 1 123 ? -12.194 -7.821 -1.143 1.00 87.69 123 GLU A O 1
ATOM 1021 N N . LYS A 1 124 ? -13.902 -8.303 -2.534 1.00 88.06 124 LYS A N 1
ATOM 1022 C CA . LYS A 1 124 ? -13.080 -8.995 -3.526 1.00 88.06 124 LYS A CA 1
ATOM 1023 C C . LYS A 1 124 ? -12.466 -7.958 -4.465 1.00 88.06 124 LYS A C 1
ATOM 1025 O O . LYS A 1 124 ? -13.111 -6.963 -4.781 1.00 88.06 124 LYS A O 1
ATOM 1030 N N . LEU A 1 125 ? -11.237 -8.220 -4.895 1.00 88.38 125 LEU A N 1
ATOM 1031 C CA . LEU A 1 125 ? -10.627 -7.531 -6.023 1.00 88.38 125 LEU A CA 1
ATOM 1032 C C . LEU A 1 125 ? -10.861 -8.399 -7.259 1.00 88.38 125 LEU A C 1
ATOM 1034 O O . LEU A 1 125 ? -10.454 -9.562 -7.269 1.00 88.38 125 LEU A O 1
ATOM 1038 N N . LEU A 1 126 ? -11.562 -7.869 -8.252 1.00 87.75 126 LEU A N 1
ATOM 1039 C CA . LEU A 1 126 ? -11.758 -8.529 -9.535 1.00 87.75 126 LEU A CA 1
ATOM 1040 C C . LEU A 1 126 ? -10.514 -8.333 -10.400 1.00 87.75 126 LEU A C 1
ATOM 1042 O O . LEU A 1 126 ? -9.887 -7.278 -10.379 1.00 87.75 126 LEU A O 1
ATOM 1046 N N . GLU A 1 127 ? -10.179 -9.333 -11.209 1.00 83.81 127 GLU A N 1
ATOM 1047 C CA . GLU A 1 127 ? -9.028 -9.261 -12.116 1.00 83.81 127 GLU A CA 1
ATOM 1048 C C . GLU A 1 127 ? -9.138 -8.092 -13.108 1.00 83.81 127 GLU A C 1
ATOM 1050 O O . GLU A 1 127 ? -8.147 -7.427 -13.393 1.00 83.81 127 GLU A O 1
ATOM 1055 N N . SER A 1 128 ? -10.361 -7.781 -13.550 1.00 87.00 128 SER A N 1
ATOM 1056 C CA . SER A 1 128 ? -10.667 -6.643 -14.423 1.00 87.00 128 SER A CA 1
ATOM 1057 C C . SER A 1 128 ? -10.433 -5.275 -13.777 1.00 87.00 128 SER A C 1
ATOM 1059 O O . SER A 1 128 ? -10.420 -4.273 -14.481 1.00 87.00 128 SER A O 1
ATOM 1061 N N . GLU A 1 129 ? -10.318 -5.208 -12.447 1.00 85.25 129 GLU A N 1
ATOM 1062 C CA . GLU A 1 129 ? -9.983 -3.966 -11.744 1.00 85.25 129 GLU A CA 1
ATOM 1063 C C . GLU A 1 129 ? -8.471 -3.707 -11.743 1.00 85.25 129 GLU A C 1
ATOM 1065 O O . GLU A 1 129 ? -8.067 -2.567 -11.535 1.00 85.25 129 GLU A O 1
ATOM 1070 N N . ILE A 1 130 ? -7.640 -4.733 -11.975 1.00 85.75 130 ILE A N 1
ATOM 1071 C CA . ILE A 1 130 ? -6.180 -4.603 -11.996 1.00 85.75 130 ILE A CA 1
ATOM 1072 C C . ILE A 1 130 ? -5.760 -4.053 -13.363 1.00 85.75 130 ILE A C 1
ATOM 1074 O O . ILE A 1 130 ? -5.897 -4.785 -14.353 1.00 85.75 130 ILE A O 1
ATOM 1078 N N . PRO A 1 131 ? -5.216 -2.822 -13.440 1.00 80.06 131 PRO A N 1
ATOM 1079 C CA . PRO A 1 131 ? -4.803 -2.232 -14.705 1.00 80.06 131 PRO A CA 1
ATOM 1080 C C . PRO A 1 131 ? -3.805 -3.128 -15.436 1.00 80.06 131 PRO A C 1
ATOM 1082 O O . PRO A 1 131 ? -2.923 -3.730 -14.816 1.00 80.06 131 PRO A O 1
ATOM 1085 N N . ASP A 1 132 ? -3.928 -3.207 -16.757 1.00 75.81 132 ASP A N 1
ATOM 1086 C CA . ASP A 1 132 ? -2.907 -3.861 -17.566 1.00 75.81 132 ASP A CA 1
ATOM 1087 C C . ASP A 1 132 ? -1.645 -3.002 -17.568 1.00 75.81 132 ASP A C 1
ATOM 1089 O O . ASP A 1 132 ? -1.673 -1.802 -17.852 1.00 75.81 132 ASP A O 1
ATOM 1093 N N . LEU A 1 133 ? -0.532 -3.624 -17.196 1.00 69.00 133 LEU A N 1
ATOM 1094 C CA . LEU A 1 133 ? 0.733 -2.938 -17.007 1.00 69.00 133 LEU A CA 1
ATOM 1095 C C . LEU A 1 133 ? 1.534 -2.992 -18.300 1.00 69.00 133 LEU A C 1
ATOM 1097 O O . LEU A 1 133 ? 2.057 -4.034 -18.680 1.00 69.00 133 LEU A O 1
ATOM 1101 N N . GLN A 1 134 ? 1.676 -1.845 -18.958 1.00 66.31 134 GLN A N 1
ATOM 1102 C CA . GLN A 1 134 ? 2.729 -1.683 -19.957 1.00 66.31 134 GLN A CA 1
ATOM 1103 C C . GLN A 1 134 ? 4.090 -1.620 -19.241 1.00 66.31 134 GLN A C 1
ATOM 1105 O O . GLN A 1 134 ? 4.180 -1.156 -18.103 1.00 66.31 134 GLN A O 1
ATOM 1110 N N . SER A 1 135 ? 5.165 -2.082 -19.885 1.00 59.56 135 SER A N 1
ATOM 1111 C CA . SER A 1 135 ? 6.489 -2.263 -19.254 1.00 59.56 135 SER A CA 1
ATOM 1112 C C . SER A 1 135 ? 7.069 -0.999 -18.596 1.00 59.56 135 SER A C 1
ATOM 1114 O O . SER A 1 135 ? 7.817 -1.081 -17.626 1.00 59.56 135 SER A O 1
ATOM 1116 N N . ASN A 1 136 ? 6.684 0.183 -19.072 1.00 62.91 136 ASN A N 1
ATOM 1117 C CA . ASN A 1 136 ? 7.055 1.491 -18.532 1.00 62.91 136 ASN A CA 1
ATOM 1118 C C . ASN A 1 136 ? 6.248 1.929 -17.292 1.00 62.91 136 ASN A C 1
ATOM 1120 O O . ASN A 1 136 ? 6.644 2.873 -16.613 1.00 62.91 136 ASN A O 1
ATOM 1124 N N . MET A 1 137 ? 5.148 1.250 -16.960 1.00 71.19 137 MET A N 1
ATOM 1125 C CA . MET A 1 137 ? 4.304 1.569 -15.801 1.00 71.19 137 MET A CA 1
ATOM 1126 C C . MET A 1 137 ? 4.841 0.981 -14.486 1.00 71.19 137 MET A C 1
ATOM 1128 O O . MET A 1 137 ? 4.330 1.310 -13.417 1.00 71.19 137 MET A O 1
ATOM 1132 N N . GLY A 1 138 ? 5.906 0.170 -14.532 1.00 77.94 138 GLY A N 1
ATOM 1133 C CA . GLY A 1 138 ? 6.546 -0.397 -13.339 1.00 77.94 138 GLY A CA 1
ATOM 1134 C C . GLY A 1 138 ? 7.055 0.658 -12.352 1.00 77.94 138 GLY A C 1
ATOM 1135 O O . GLY A 1 138 ? 6.921 0.486 -11.142 1.00 77.94 138 GLY A O 1
ATOM 1136 N N . ALA A 1 139 ? 7.567 1.788 -12.852 1.00 79.75 139 ALA A N 1
ATOM 1137 C CA . ALA A 1 139 ? 7.981 2.903 -12.001 1.00 79.75 139 ALA A CA 1
ATOM 1138 C C . ALA A 1 139 ? 6.783 3.553 -11.278 1.00 79.75 139 ALA A C 1
ATOM 1140 O O . ALA A 1 139 ? 6.889 3.896 -10.104 1.00 79.75 139 ALA A O 1
ATOM 1141 N N . LEU A 1 140 ? 5.621 3.657 -11.933 1.00 83.44 140 LEU A N 1
ATOM 1142 C CA . LEU A 1 140 ? 4.396 4.179 -11.311 1.00 83.44 140 LEU A CA 1
ATOM 1143 C C . LEU A 1 140 ? 3.873 3.239 -10.230 1.00 83.44 140 LEU A C 1
ATOM 1145 O O . LEU A 1 140 ? 3.561 3.685 -9.130 1.00 83.44 140 LEU A O 1
ATOM 1149 N N . LEU A 1 141 ? 3.844 1.937 -10.522 1.00 85.75 141 LEU A N 1
ATOM 1150 C CA . LEU A 1 141 ? 3.482 0.913 -9.547 1.00 85.75 141 LEU A CA 1
ATOM 1151 C C . LEU A 1 141 ? 4.394 0.976 -8.315 1.00 85.75 141 LEU A C 1
ATOM 1153 O O . LEU A 1 141 ? 3.903 0.939 -7.188 1.00 85.75 141 LEU A O 1
ATOM 1157 N N . TYR A 1 142 ? 5.707 1.109 -8.514 1.00 85.38 142 TYR A N 1
ATOM 1158 C CA . TYR A 1 142 ? 6.665 1.233 -7.416 1.00 85.38 142 TYR A CA 1
ATOM 1159 C C . TYR A 1 142 ? 6.434 2.504 -6.585 1.00 85.38 142 TYR A C 1
ATOM 1161 O O . TYR A 1 142 ? 6.303 2.417 -5.363 1.00 85.38 142 TYR A O 1
ATOM 1169 N N . ARG A 1 143 ? 6.310 3.671 -7.237 1.00 86.25 143 ARG A N 1
ATOM 1170 C CA . ARG A 1 143 ? 6.015 4.951 -6.571 1.00 86.25 143 ARG A CA 1
ATOM 1171 C C . ARG A 1 143 ? 4.758 4.857 -5.715 1.00 86.25 143 ARG A C 1
ATOM 1173 O O . ARG A 1 143 ? 4.772 5.233 -4.545 1.00 86.25 143 ARG A O 1
ATOM 1180 N N . ASP A 1 144 ? 3.675 4.366 -6.308 1.00 87.19 144 ASP A N 1
ATOM 1181 C CA . ASP A 1 144 ? 2.370 4.319 -5.658 1.00 87.19 144 ASP A CA 1
ATOM 1182 C C . ASP A 1 144 ? 2.364 3.308 -4.519 1.00 87.19 144 ASP A C 1
ATOM 1184 O O . ASP A 1 144 ? 1.769 3.580 -3.482 1.00 87.19 144 ASP A O 1
ATOM 1188 N N . THR A 1 145 ? 3.098 2.200 -4.659 1.00 88.62 145 THR A N 1
ATOM 1189 C CA . THR A 1 145 ? 3.322 1.245 -3.567 1.00 88.62 145 THR A CA 1
ATOM 1190 C C . THR A 1 145 ? 3.985 1.923 -2.372 1.00 88.62 145 THR A C 1
ATOM 1192 O O . THR A 1 145 ? 3.473 1.823 -1.258 1.00 88.62 145 THR A O 1
ATOM 1195 N N . LEU A 1 146 ? 5.086 2.652 -2.584 1.00 89.56 146 LEU A N 1
ATOM 1196 C CA . LEU A 1 146 ? 5.779 3.346 -1.496 1.00 89.56 146 LEU A CA 1
ATOM 1197 C C . LEU A 1 146 ? 4.905 4.429 -0.857 1.00 89.56 146 LEU A C 1
ATOM 1199 O O . LEU A 1 146 ? 4.759 4.456 0.363 1.00 89.56 146 LEU A O 1
ATOM 1203 N N . ASN A 1 147 ? 4.262 5.269 -1.671 1.00 90.06 147 ASN A N 1
ATOM 1204 C CA . ASN A 1 147 ? 3.327 6.285 -1.188 1.00 90.06 147 ASN A CA 1
ATOM 1205 C C . ASN A 1 147 ? 2.229 5.682 -0.310 1.00 90.06 147 ASN A C 1
ATOM 1207 O O . ASN A 1 147 ? 1.893 6.238 0.738 1.00 90.06 147 ASN A O 1
ATOM 1211 N N . TYR A 1 148 ? 1.688 4.540 -0.731 1.00 91.56 148 TYR A N 1
ATOM 1212 C CA . TYR A 1 148 ? 0.638 3.844 -0.010 1.00 91.56 148 TYR A CA 1
ATOM 1213 C C . TYR A 1 148 ? 1.127 3.276 1.320 1.00 91.56 148 TYR A C 1
ATOM 1215 O O . TYR A 1 148 ? 0.482 3.478 2.344 1.00 91.56 148 TYR A O 1
ATOM 1223 N N . LEU A 1 149 ? 2.285 2.615 1.341 1.00 91.62 149 LEU A N 1
ATOM 1224 C CA . LEU A 1 149 ? 2.855 2.054 2.568 1.00 91.62 149 LEU A CA 1
ATOM 1225 C C . LEU A 1 149 ? 3.265 3.141 3.572 1.00 91.62 149 LEU A C 1
ATOM 1227 O O . LEU A 1 149 ? 3.046 2.976 4.772 1.00 91.62 149 LEU A O 1
ATOM 1231 N N . GLU A 1 150 ? 3.790 4.274 3.104 1.00 92.25 150 GLU A N 1
ATOM 1232 C CA . GLU A 1 150 ? 4.075 5.440 3.951 1.00 92.25 150 GLU A CA 1
ATOM 1233 C C . GLU A 1 150 ? 2.794 6.058 4.527 1.00 92.25 150 GLU A C 1
ATOM 1235 O O . GLU A 1 150 ? 2.773 6.495 5.680 1.00 92.25 150 GLU A O 1
ATOM 1240 N N . TYR A 1 151 ? 1.717 6.094 3.736 1.00 92.19 151 TYR A N 1
ATOM 1241 C CA . TYR A 1 151 ? 0.403 6.530 4.202 1.00 92.19 151 TYR A CA 1
ATOM 1242 C C . TYR A 1 151 ? -0.150 5.584 5.275 1.00 92.19 151 TYR A C 1
ATOM 1244 O O . TYR A 1 151 ? -0.526 6.041 6.354 1.00 92.19 151 TYR A O 1
ATOM 1252 N N . LEU A 1 152 ? -0.137 4.271 5.025 1.00 93.38 152 LEU A N 1
ATOM 1253 C CA . LEU A 1 152 ? -0.588 3.276 5.997 1.00 93.38 152 LEU A CA 1
ATOM 1254 C C . LEU A 1 152 ? 0.235 3.337 7.284 1.00 93.38 152 LEU A C 1
ATOM 1256 O O . LEU A 1 152 ? -0.338 3.309 8.368 1.00 93.38 152 LEU A O 1
ATOM 1260 N N . THR A 1 153 ? 1.554 3.497 7.180 1.00 94.06 153 THR A N 1
ATOM 1261 C CA . THR A 1 153 ? 2.428 3.670 8.349 1.00 94.06 153 THR A CA 1
ATOM 1262 C C . THR A 1 153 ? 1.968 4.839 9.221 1.00 94.06 153 THR A C 1
ATOM 1264 O O . THR A 1 153 ? 1.809 4.666 10.424 1.00 94.06 153 THR A O 1
ATOM 1267 N N . GLN A 1 154 ? 1.683 6.005 8.632 1.00 94.00 154 GLN A N 1
ATOM 1268 C CA . GLN A 1 154 ? 1.186 7.168 9.382 1.00 94.00 154 GLN A CA 1
ATOM 1269 C C . GLN A 1 154 ? -0.185 6.916 10.018 1.00 94.00 154 GLN A C 1
ATOM 1271 O O . GLN A 1 154 ? -0.399 7.274 11.175 1.00 94.00 154 GLN A O 1
ATOM 1276 N N . VAL A 1 155 ? -1.103 6.271 9.289 1.00 93.38 155 VAL A N 1
ATOM 1277 C CA . VAL A 1 155 ? -2.428 5.908 9.813 1.00 93.38 155 VAL A CA 1
ATOM 1278 C C . VAL A 1 155 ? -2.295 4.993 11.029 1.00 93.38 155 VAL A C 1
ATOM 1280 O O . VAL A 1 155 ? -2.853 5.300 12.077 1.00 93.38 155 VAL A O 1
ATOM 1283 N N . PHE A 1 156 ? -1.537 3.899 10.929 1.00 93.50 156 PHE A N 1
ATOM 1284 C CA . PHE A 1 156 ? -1.409 2.939 12.030 1.00 93.50 156 PHE A CA 1
ATOM 1285 C C . PHE A 1 156 ? -0.557 3.450 13.185 1.00 93.50 156 PHE A C 1
ATOM 1287 O O . PHE A 1 156 ? -0.855 3.115 14.329 1.00 93.50 156 PHE A O 1
ATOM 1294 N N . GLN A 1 157 ? 0.439 4.299 12.921 1.00 94.81 157 GLN A N 1
ATOM 1295 C CA . GLN A 1 157 ? 1.143 5.003 13.989 1.00 94.81 157 GLN A CA 1
ATOM 1296 C C . GLN A 1 157 ? 0.162 5.864 14.787 1.00 94.81 157 GLN A C 1
ATOM 1298 O O . GLN A 1 157 ? 0.136 5.787 16.011 1.00 94.81 157 GLN A O 1
ATOM 1303 N N . LYS A 1 158 ? -0.723 6.606 14.107 1.00 94.81 158 LYS A N 1
ATOM 1304 C CA . LYS A 1 158 ? -1.728 7.419 14.794 1.00 94.81 158 LYS A CA 1
ATOM 1305 C C . LYS A 1 158 ? -2.717 6.581 15.603 1.00 94.81 158 LYS A C 1
ATOM 1307 O O . LYS A 1 158 ? -3.088 6.987 16.705 1.00 94.81 158 LYS A O 1
ATOM 1312 N N . VAL A 1 159 ? -3.134 5.427 15.082 1.00 90.94 159 VAL A N 1
ATOM 1313 C CA . VAL A 1 159 ? -3.990 4.484 15.821 1.00 90.94 159 VAL A CA 1
ATOM 1314 C C . VAL A 1 159 ? -3.293 4.036 17.101 1.00 90.94 159 VAL A C 1
ATOM 1316 O O . VAL A 1 159 ? -3.868 4.167 18.177 1.00 90.94 159 VAL A O 1
ATOM 1319 N N . TYR A 1 160 ? -2.038 3.597 16.994 1.00 92.12 160 TYR A N 1
ATOM 1320 C CA . TYR A 1 160 ? -1.238 3.181 18.141 1.00 92.12 160 TYR A CA 1
ATOM 1321 C C . TYR A 1 160 ? -1.101 4.295 19.188 1.00 92.12 160 TYR A C 1
ATOM 1323 O O . TYR A 1 160 ? -1.332 4.052 20.372 1.00 92.12 160 TYR A O 1
ATOM 1331 N N . ASP A 1 161 ? -0.792 5.520 18.759 1.00 91.94 161 ASP A N 1
ATOM 1332 C CA . ASP A 1 161 ? -0.643 6.672 19.654 1.00 91.94 161 ASP A CA 1
ATOM 1333 C C . ASP A 1 161 ? -1.960 7.040 20.355 1.00 91.94 161 ASP A C 1
ATOM 1335 O O . ASP A 1 161 ? -1.947 7.507 21.489 1.00 91.94 161 ASP A O 1
ATOM 1339 N N . THR A 1 162 ? -3.100 6.835 19.687 1.00 86.88 162 THR A N 1
ATOM 1340 C CA . THR A 1 162 ? -4.429 7.150 20.236 1.00 86.88 162 THR A CA 1
ATOM 1341 C C . THR A 1 162 ? -4.914 6.079 21.212 1.00 86.88 162 THR A C 1
ATOM 1343 O O . THR A 1 162 ? -5.565 6.410 22.195 1.00 86.88 162 THR A O 1
ATOM 1346 N N . GLU A 1 163 ? -4.607 4.804 20.957 1.00 78.94 163 GLU A N 1
ATOM 1347 C CA . GLU A 1 163 ? -4.993 3.681 21.824 1.00 78.94 163 GLU A CA 1
ATOM 1348 C C . GLU A 1 163 ? -4.040 3.489 23.020 1.00 78.94 163 GLU A C 1
ATOM 1350 O O . GLU A 1 163 ? -4.420 2.873 24.015 1.00 78.94 163 GLU A O 1
ATOM 1355 N N . SER A 1 164 ? -2.813 4.016 22.936 1.00 71.69 164 SER A N 1
ATOM 1356 C CA . SER A 1 164 ? -1.809 3.955 24.012 1.00 71.69 164 SER A CA 1
ATOM 1357 C C . SER A 1 164 ? -1.846 5.150 24.978 1.00 71.69 164 SER A C 1
ATOM 1359 O O . SER A 1 164 ? -1.084 5.153 25.949 1.00 71.69 164 SER A O 1
ATOM 1361 N N . ALA A 1 165 ? -2.671 6.167 24.702 1.00 55.47 165 ALA A N 1
ATOM 1362 C CA . ALA A 1 165 ? -2.845 7.380 25.510 1.00 55.47 165 ALA A CA 1
ATOM 1363 C C . ALA A 1 165 ? -4.038 7.266 26.470 1.00 55.47 165 ALA A C 1
ATOM 1365 O O . ALA A 1 165 ? -3.918 7.790 27.603 1.00 55.47 165 ALA A O 1
#

pLDDT: mean 79.77, std 15.69, range [28.64, 95.94]

Sequence (165 aa):
MLFYLFQAYVLHSYSKFEELLGPWESSEYLPKEWLPKEKVLYHQLPDEYINQLMPKLDELLPGMYKGLKMIVGGLNKFSEELSNTNISTDESLKSNITQSMHDVRAVLCYFNDIMHVRNLKIEKLLESEIPDLQSNMGALLYRDTLNYLEYLTQVFQKVYDTESA

Secondary structure (DSSP, 8-state):
--SSSHHHHHHTT-SSHHHHHGGGTT--SS-TTTS-TT--TT-PPPHHHHHHHGGGHHHHHHHHHHHHHHHHHHHHHHHHHHHHS-S---HHHHHHHHHHHHHHHHHHHHHHHHHHHTT---PPPPGGGS----GGGHHHHHHHHHHHHHHHHHHHHHHHHHH--